Protein AF-A0A8J9X5P3-F1 (afdb_monomer)

Secondary structure (DSSP, 8-state):
--S-HHHHHHHIIIIIB-TTSSBBSSTTSPB-HHHHHHHHHHHHHHTSSS-S-SSS-HHHH--PPBPT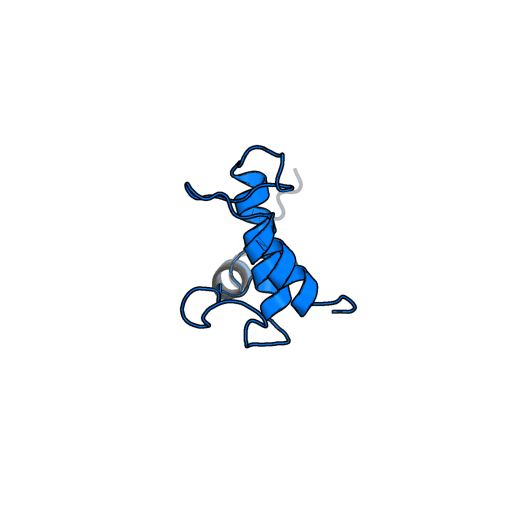TT-SBHHHHHHHHHHHHTS-------

Mean predicted aligned error: 5.64 Å

InterPro domains:
  IPR001330 Prenyltransferase alpha-alpha toroid domain [PF00432] (2-72)
  IPR008930 Terpenoid cyclases/protein prenyltransferase alpha-alpha toroid [SSF48239] (2-87)
  IPR045089 Prenyltransferase subunit beta [PTHR11774] (2-85)

Sequence (94 aa):
LLFDQGMLQRYVLLCAQNVTGGLRDKPSARRDFYHSCYNISGLSVAQQVDSLPDFGHPSESVVHETHPVYNLRTERVRKMLTHWQTQPIILDLS

Solvent-accessible surface area (backbone atoms only — not comparable to full-atom values): 5728 Å² total; per-residue (Å²): 125,102,66,68,34,58,62,51,41,44,43,43,70,70,38,18,53,41,100,88,60,60,17,19,83,39,76,89,48,71,64,44,71,66,37,30,50,52,47,52,51,50,42,16,59,38,36,68,83,47,82,60,64,84,61,70,57,64,93,77,64,68,63,75,56,48,28,92,87,77,74,40,45,45,71,57,52,52,53,50,51,62,59,54,70,75,48,83,86,80,79,82,86,123

Radius of gyration: 16.86 Å; Cα contacts (8 Å, |Δi|>4): 96; chains: 1; bounding box: 46×34×44 Å

pLDDT: mean 89.67, std 10.88, range [54.62, 98.62]

Structure (mmCIF, N/CA/C/O backbone):
data_AF-A0A8J9X5P3-F1
#
_entry.id   AF-A0A8J9X5P3-F1
#
loop_
_atom_site.group_PDB
_atom_site.id
_atom_site.type_symbol
_atom_site.label_atom_id
_atom_site.label_alt_id
_atom_site.label_comp_id
_atom_site.label_asym_id
_atom_site.label_entity_id
_atom_site.label_seq_id
_atom_site.pdbx_PDB_ins_code
_atom_site.Cartn_x
_atom_site.Cartn_y
_atom_site.Cartn_z
_atom_site.occupancy
_atom_site.B_iso_or_equiv
_atom_site.auth_seq_id
_atom_site.auth_comp_id
_atom_site.auth_asym_id
_atom_site.auth_atom_id
_atom_site.pdbx_PDB_model_num
ATOM 1 N N . LEU A 1 1 ? -8.328 -13.847 1.484 1.00 61.09 1 LEU A N 1
ATOM 2 C CA . LEU A 1 1 ? -9.094 -13.265 0.353 1.00 61.09 1 LEU A CA 1
ATOM 3 C C . LEU A 1 1 ? -9.046 -14.242 -0.819 1.00 61.09 1 LEU A C 1
ATOM 5 O O . LEU A 1 1 ? -8.057 -14.949 -0.935 1.00 61.09 1 LEU A O 1
ATOM 9 N N . LEU A 1 2 ? -10.091 -14.324 -1.648 1.00 83.81 2 LEU A N 1
ATOM 10 C CA . LEU A 1 2 ? -10.144 -15.223 -2.816 1.00 83.81 2 LEU A CA 1
ATOM 11 C C . LEU A 1 2 ? -9.473 -14.578 -4.051 1.00 83.81 2 LEU A C 1
ATOM 13 O O . LEU A 1 2 ? -10.123 -14.365 -5.068 1.00 83.81 2 LEU A O 1
ATOM 17 N N . PHE A 1 3 ? -8.192 -14.211 -3.956 1.00 90.81 3 PHE A N 1
ATOM 18 C CA . PHE A 1 3 ? -7.381 -13.767 -5.100 1.00 90.81 3 PHE A CA 1
ATOM 19 C C . PHE A 1 3 ? -5.914 -14.175 -4.918 1.00 90.81 3 PHE A C 1
ATOM 21 O O . PHE A 1 3 ? -5.497 -14.513 -3.810 1.00 90.81 3 PHE A O 1
ATOM 28 N N . ASP A 1 4 ? -5.136 -14.131 -6.002 1.00 91.81 4 ASP A N 1
ATOM 29 C CA . ASP A 1 4 ? -3.702 -14.433 -5.980 1.00 91.81 4 ASP A CA 1
ATOM 30 C C . ASP A 1 4 ? -2.900 -13.243 -5.428 1.00 91.81 4 ASP A C 1
ATOM 32 O O . ASP A 1 4 ? -2.695 -12.224 -6.097 1.00 91.81 4 ASP A O 1
ATOM 36 N N . GLN A 1 5 ? -2.488 -13.364 -4.169 1.00 91.50 5 GLN A N 1
ATOM 37 C CA . GLN A 1 5 ? -1.776 -12.315 -3.447 1.00 91.50 5 GLN A CA 1
ATOM 38 C C . GLN A 1 5 ? -0.375 -12.080 -4.011 1.00 91.50 5 GLN A C 1
ATOM 40 O O . GLN A 1 5 ? -0.012 -10.929 -4.252 1.00 91.50 5 GLN A O 1
ATOM 45 N N . GLY A 1 6 ? 0.379 -13.148 -4.289 1.00 91.06 6 GLY A N 1
ATOM 46 C CA . GLY A 1 6 ? 1.737 -13.056 -4.830 1.00 91.06 6 GLY A CA 1
ATOM 47 C C . GLY A 1 6 ? 1.771 -12.332 -6.175 1.00 91.06 6 GLY A C 1
ATOM 48 O O . GLY A 1 6 ? 2.581 -11.424 -6.382 1.00 91.06 6 GLY A O 1
ATOM 49 N N . MET A 1 7 ? 0.825 -12.635 -7.070 1.00 93.00 7 MET A N 1
ATOM 50 C CA . MET A 1 7 ? 0.736 -11.956 -8.368 1.00 93.00 7 MET A CA 1
ATOM 51 C C . MET A 1 7 ? 0.366 -10.479 -8.249 1.00 93.00 7 MET A C 1
ATOM 53 O O . MET A 1 7 ? 0.920 -9.660 -8.986 1.00 93.00 7 MET A O 1
ATOM 57 N N . LEU A 1 8 ? -0.514 -10.109 -7.313 1.00 94.12 8 LEU A N 1
ATOM 58 C CA . LEU A 1 8 ? -0.830 -8.699 -7.076 1.00 94.12 8 LEU A CA 1
ATOM 59 C C . LEU A 1 8 ? 0.391 -7.937 -6.544 1.00 94.12 8 LEU A C 1
ATOM 61 O O . LEU A 1 8 ? 0.707 -6.862 -7.057 1.00 94.12 8 LEU A O 1
ATOM 65 N N . GLN A 1 9 ? 1.118 -8.507 -5.576 1.00 94.19 9 GLN A N 1
ATOM 66 C CA . GLN A 1 9 ? 2.353 -7.903 -5.067 1.00 94.19 9 GLN A CA 1
ATOM 67 C C . GLN A 1 9 ? 3.378 -7.707 -6.195 1.00 94.19 9 GLN A C 1
ATOM 69 O O . GLN A 1 9 ? 3.918 -6.610 -6.361 1.00 94.19 9 GLN A O 1
ATOM 74 N N . ARG A 1 10 ? 3.590 -8.732 -7.033 1.00 93.38 10 ARG A N 1
ATOM 75 C CA . ARG A 1 10 ? 4.490 -8.661 -8.195 1.00 93.38 10 ARG A CA 1
ATOM 76 C C . ARG A 1 10 ? 4.072 -7.581 -9.186 1.00 93.38 10 ARG A C 1
ATOM 78 O O . ARG A 1 10 ? 4.927 -6.818 -9.623 1.00 93.38 10 ARG A O 1
ATOM 85 N N . TYR A 1 11 ? 2.785 -7.473 -9.519 1.00 96.06 11 TYR A N 1
ATOM 86 C CA . TYR A 1 11 ? 2.302 -6.432 -10.430 1.00 96.06 11 TYR A CA 1
ATOM 87 C C . TYR A 1 11 ? 2.604 -5.029 -9.895 1.00 96.06 11 TYR A C 1
ATOM 89 O O . TYR A 1 11 ? 3.153 -4.191 -10.616 1.00 96.06 11 TYR A O 1
ATOM 97 N N . VAL A 1 12 ? 2.296 -4.781 -8.619 1.00 95.69 12 VAL A N 1
ATOM 98 C CA . VAL A 1 12 ? 2.542 -3.475 -7.999 1.00 95.69 12 VAL A CA 1
ATOM 99 C C . VAL A 1 12 ? 4.037 -3.145 -8.009 1.00 95.69 12 VAL A C 1
ATOM 101 O O . VAL A 1 12 ? 4.421 -2.060 -8.449 1.00 95.69 12 VAL A O 1
ATOM 104 N N . LEU A 1 13 ? 4.890 -4.087 -7.595 1.00 93.56 13 LEU A N 1
ATOM 105 C CA . LEU A 1 13 ? 6.333 -3.866 -7.471 1.00 93.56 13 LEU A CA 1
ATOM 106 C C . LEU A 1 13 ? 7.062 -3.798 -8.825 1.00 93.56 13 LEU A C 1
ATOM 108 O O . LEU A 1 13 ? 8.034 -3.054 -8.942 1.00 93.56 13 LEU A O 1
ATOM 112 N N . LEU A 1 14 ? 6.612 -4.515 -9.857 1.00 93.88 14 LEU A N 1
ATOM 113 C CA . LEU A 1 14 ? 7.297 -4.567 -11.159 1.00 93.88 14 LEU A CA 1
ATOM 114 C C . LEU A 1 14 ? 6.714 -3.610 -12.201 1.00 93.88 14 LEU A C 1
ATOM 116 O O . LEU A 1 14 ? 7.452 -3.036 -13.001 1.00 93.88 14 LEU A O 1
ATOM 120 N N . CYS A 1 15 ? 5.392 -3.446 -12.234 1.00 96.75 15 CYS A N 1
ATOM 121 C CA . CYS A 1 15 ? 4.705 -2.764 -13.334 1.00 96.75 15 CYS A CA 1
ATOM 122 C C . CYS A 1 15 ? 4.205 -1.370 -12.940 1.00 96.75 15 CYS A C 1
ATOM 124 O O . CYS A 1 15 ? 4.300 -0.423 -13.736 1.00 96.75 15 CYS A O 1
ATOM 126 N N . ALA A 1 16 ? 3.690 -1.235 -11.716 1.00 97.81 16 ALA A N 1
ATOM 127 C CA . ALA A 1 16 ? 3.058 -0.005 -11.251 1.00 97.81 16 ALA A CA 1
ATOM 128 C C . ALA A 1 16 ? 4.054 1.040 -10.731 1.00 97.81 16 ALA A C 1
ATOM 130 O O . ALA A 1 16 ? 3.703 2.213 -10.669 1.00 97.81 16 ALA A O 1
ATOM 131 N N . GLN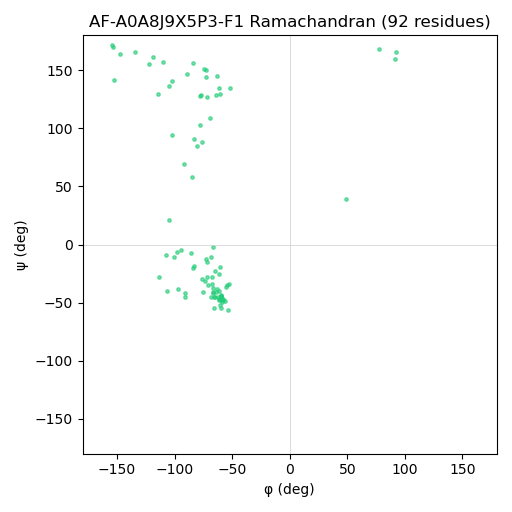 A 1 17 ? 5.295 0.678 -10.393 1.00 96.25 17 GLN A N 1
ATOM 132 C CA . GLN A 1 17 ? 6.298 1.653 -9.953 1.00 96.25 17 GLN A CA 1
ATOM 133 C C . GLN A 1 17 ? 6.820 2.518 -11.110 1.00 96.25 17 GLN A C 1
ATOM 135 O O . GLN A 1 17 ? 7.007 2.059 -12.242 1.00 96.25 17 GLN A O 1
ATOM 140 N N . ASN A 1 18 ? 7.087 3.792 -10.818 1.00 97.00 18 ASN A N 1
ATOM 141 C CA . ASN A 1 18 ? 7.832 4.684 -11.696 1.00 97.00 18 ASN A CA 1
ATOM 142 C C . ASN A 1 18 ? 9.256 4.890 -11.157 1.00 97.00 18 ASN A C 1
ATOM 144 O O . ASN A 1 18 ? 9.444 5.153 -9.974 1.00 97.00 18 ASN A O 1
ATOM 148 N N . VAL A 1 19 ? 10.255 4.845 -12.042 1.00 93.19 19 VAL A N 1
ATOM 149 C CA . VAL A 1 19 ? 11.686 4.955 -11.684 1.00 93.19 19 VAL A CA 1
ATOM 150 C C . VAL A 1 19 ? 12.068 6.274 -11.004 1.00 93.19 19 VAL A C 1
ATOM 152 O O . VAL A 1 19 ? 13.096 6.349 -10.346 1.00 93.19 19 VAL A O 1
ATOM 155 N N . THR A 1 20 ? 11.244 7.316 -11.142 1.00 95.12 20 THR A N 1
ATOM 156 C CA . THR A 1 20 ? 11.438 8.616 -10.471 1.00 95.12 20 THR A CA 1
ATOM 157 C C . THR A 1 20 ? 10.482 8.824 -9.288 1.00 95.12 20 THR A C 1
ATOM 159 O O . THR A 1 20 ? 10.235 9.957 -8.880 1.00 95.12 20 THR A O 1
ATOM 162 N N . GLY A 1 21 ? 9.934 7.734 -8.742 1.00 95.25 21 GLY A N 1
ATOM 163 C CA . GLY A 1 21 ? 9.019 7.726 -7.602 1.00 95.25 21 GLY A CA 1
ATOM 164 C C . GLY A 1 21 ? 7.541 7.797 -7.993 1.00 95.25 21 GLY A C 1
ATOM 165 O O . GLY A 1 21 ? 7.189 8.233 -9.089 1.00 95.25 21 GLY A O 1
ATOM 166 N N . GLY A 1 22 ? 6.669 7.379 -7.070 1.00 97.38 22 GLY A N 1
ATOM 167 C CA . GLY A 1 22 ? 5.221 7.265 -7.279 1.00 97.38 22 GLY A CA 1
ATOM 168 C C . GLY A 1 22 ? 4.811 6.029 -8.088 1.00 97.38 22 GLY A C 1
ATOM 169 O O . GLY A 1 22 ? 5.647 5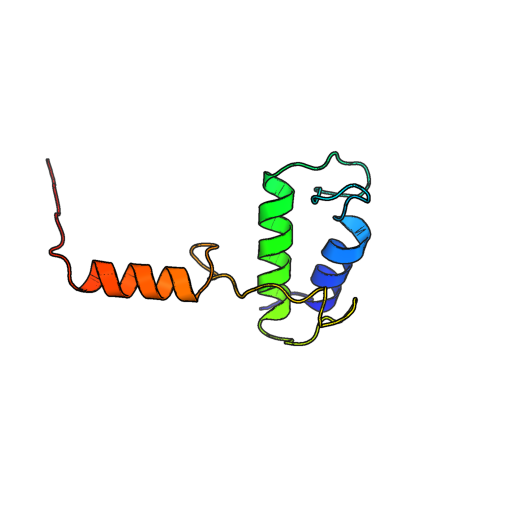.354 -8.693 1.00 97.38 22 GLY A O 1
ATOM 170 N N . LEU A 1 23 ? 3.507 5.740 -8.094 1.00 98.50 23 LEU A N 1
ATOM 171 C CA . LEU A 1 23 ? 2.926 4.620 -8.830 1.00 98.50 23 LEU A CA 1
ATOM 172 C C . LEU A 1 23 ? 1.913 5.094 -9.882 1.00 98.50 23 LEU A C 1
ATOM 174 O O . LEU A 1 23 ? 1.437 6.233 -9.871 1.00 98.50 23 LEU A O 1
ATOM 178 N N . ARG A 1 24 ? 1.638 4.210 -10.836 1.00 98.44 24 ARG A N 1
ATOM 179 C CA . ARG A 1 24 ? 0.795 4.415 -12.020 1.00 98.44 24 ARG A CA 1
ATOM 180 C C . ARG A 1 24 ? -0.149 3.229 -12.204 1.00 98.44 24 ARG A C 1
ATOM 182 O O . ARG A 1 24 ? 0.074 2.169 -11.63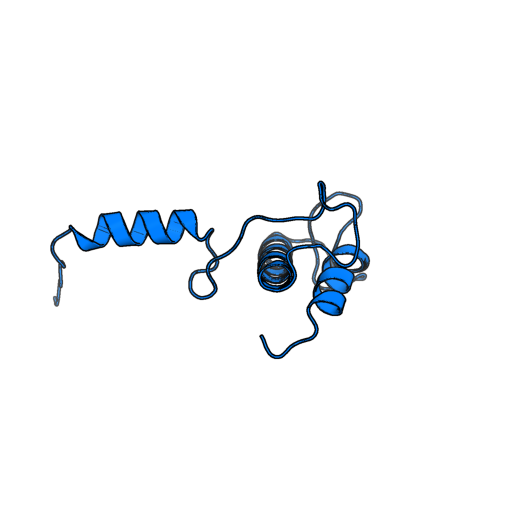3 1.00 98.44 24 ARG A O 1
ATOM 189 N N . ASP A 1 25 ? -1.161 3.414 -13.041 1.00 98.31 25 ASP A N 1
ATOM 190 C CA . ASP A 1 25 ? -2.085 2.358 -13.478 1.00 98.31 25 ASP A CA 1
ATOM 191 C C . ASP A 1 25 ? -1.343 1.139 -14.067 1.00 98.31 25 ASP A C 1
ATOM 193 O O . ASP A 1 25 ? -1.436 0.016 -13.575 1.00 98.31 25 ASP A O 1
ATOM 197 N N . LYS A 1 26 ? -0.525 1.386 -15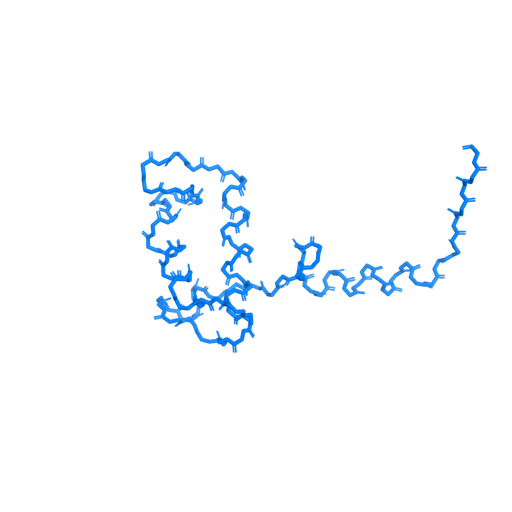.097 1.00 97.62 26 LYS A N 1
ATOM 198 C CA . LYS A 1 26 ? 0.206 0.373 -15.878 1.00 97.62 26 LYS A CA 1
ATOM 199 C C . LYS A 1 26 ? 1.477 0.962 -16.502 1.00 97.62 26 LYS A C 1
ATOM 201 O O . LYS A 1 26 ? 1.597 2.189 -16.541 1.00 97.62 26 LYS A O 1
ATOM 206 N N . PRO A 1 27 ? 2.397 0.163 -17.083 1.00 96.38 27 PRO A N 1
ATOM 207 C CA . PRO A 1 27 ? 3.706 0.645 -17.540 1.00 96.38 27 PRO A CA 1
ATOM 208 C C . PRO A 1 27 ? 3.701 1.857 -18.487 1.00 96.38 27 PRO A C 1
ATOM 210 O O . PRO A 1 27 ? 4.588 2.701 -18.407 1.00 96.38 27 PRO A O 1
ATOM 213 N N . SER A 1 28 ? 2.703 1.990 -19.363 1.00 95.69 28 SER A N 1
ATOM 214 C CA . SER A 1 28 ? 2.598 3.127 -20.292 1.00 95.69 28 SER A CA 1
ATOM 215 C C . SER A 1 28 ? 1.894 4.363 -19.716 1.00 95.69 28 SER A C 1
ATOM 217 O O . SER A 1 28 ? 1.857 5.402 -20.372 1.00 95.69 28 SER A O 1
ATOM 219 N N . ALA A 1 29 ? 1.313 4.274 -18.517 1.00 97.31 29 ALA A N 1
ATOM 220 C CA . ALA A 1 29 ? 0.586 5.374 -17.891 1.00 97.31 29 ALA A CA 1
ATOM 221 C C . ALA A 1 29 ? 1.521 6.341 -17.143 1.00 97.31 29 ALA A C 1
ATOM 223 O O . ALA A 1 29 ? 2.622 5.984 -16.709 1.00 97.31 29 ALA A O 1
ATOM 224 N N . ARG A 1 30 ? 1.059 7.584 -16.970 1.00 97.81 30 ARG A N 1
ATOM 225 C CA . ARG A 1 30 ? 1.721 8.562 -16.096 1.00 97.81 30 ARG A CA 1
ATOM 226 C C . ARG A 1 30 ? 1.457 8.205 -14.633 1.00 97.81 30 ARG A C 1
ATOM 228 O O . ARG A 1 30 ? 0.432 7.612 -14.318 1.00 97.81 30 ARG A O 1
ATOM 235 N N . ARG A 1 31 ? 2.393 8.565 -13.751 1.00 98.19 31 ARG A N 1
ATOM 236 C CA . ARG A 1 31 ? 2.182 8.460 -12.302 1.00 98.19 31 ARG A CA 1
ATOM 237 C C . ARG A 1 31 ? 1.220 9.539 -11.823 1.00 98.19 31 ARG A C 1
ATOM 239 O O . ARG A 1 31 ? 1.243 10.653 -12.349 1.00 98.19 31 ARG A O 1
ATOM 246 N N . ASP A 1 32 ? 0.477 9.236 -10.771 1.00 98.50 32 ASP A N 1
ATOM 247 C CA . ASP A 1 32 ? -0.336 10.209 -10.047 1.00 98.50 32 ASP A CA 1
ATOM 248 C C . ASP A 1 32 ? -0.554 9.768 -8.588 1.00 98.50 32 ASP A C 1
ATOM 250 O O . ASP A 1 32 ? -0.174 8.665 -8.178 1.00 98.50 32 ASP A O 1
ATOM 254 N N . PHE A 1 33 ? -1.128 10.657 -7.775 1.00 98.56 33 PHE A N 1
ATOM 255 C CA . PHE A 1 33 ? -1.371 10.386 -6.356 1.00 98.56 33 PHE A CA 1
ATOM 256 C C . PHE A 1 33 ? -2.492 9.375 -6.118 1.00 98.56 33 PHE A C 1
ATOM 258 O O . PHE A 1 33 ? -2.451 8.660 -5.119 1.00 98.56 33 PHE A O 1
ATOM 265 N N . TYR A 1 34 ? -3.461 9.289 -7.031 1.00 98.50 34 TYR A N 1
ATOM 266 C CA . TYR A 1 34 ? -4.570 8.350 -6.921 1.00 98.50 34 TYR A CA 1
ATOM 267 C C . TYR A 1 34 ? -4.054 6.909 -7.030 1.00 98.50 34 TYR A C 1
ATOM 269 O O . TYR A 1 34 ? -4.212 6.120 -6.100 1.00 98.50 34 TYR A O 1
ATOM 277 N N . HIS A 1 35 ? -3.326 6.589 -8.097 1.00 98.62 35 HIS A N 1
ATOM 278 C CA . HIS A 1 35 ? -2.730 5.274 -8.302 1.00 98.62 35 HIS A CA 1
ATOM 279 C C . HIS A 1 35 ? -1.631 4.985 -7.288 1.00 98.62 35 HIS A C 1
ATOM 281 O O . HIS A 1 35 ? -1.492 3.840 -6.873 1.00 98.62 35 HIS A O 1
ATOM 287 N N . SER A 1 36 ? -0.875 5.995 -6.849 1.00 98.38 36 SER A N 1
ATOM 288 C CA . SER A 1 36 ? 0.070 5.817 -5.739 1.00 98.38 36 SER A CA 1
ATOM 289 C C . SER A 1 36 ? -0.638 5.348 -4.472 1.00 98.38 36 SER A C 1
ATOM 291 O O . SER A 1 36 ? -0.233 4.348 -3.887 1.00 98.38 36 SER A O 1
ATOM 293 N N . CYS A 1 37 ? -1.727 6.016 -4.085 1.00 98.44 37 CYS A N 1
ATOM 294 C CA . CYS A 1 37 ? -2.515 5.639 -2.918 1.00 98.44 37 CYS A CA 1
ATOM 295 C C . CYS A 1 37 ? -3.075 4.217 -3.055 1.00 98.44 37 CYS A C 1
ATOM 297 O O . CYS A 1 37 ? -2.794 3.368 -2.214 1.00 98.44 37 CYS A O 1
ATOM 299 N N . TYR A 1 38 ? -3.800 3.927 -4.136 1.00 98.44 38 TYR A N 1
ATOM 300 C CA . TYR A 1 38 ? -4.520 2.659 -4.254 1.00 98.44 38 TYR A CA 1
ATOM 301 C C . TYR A 1 38 ? -3.634 1.453 -4.576 1.00 98.44 38 TYR A C 1
ATOM 303 O O . TYR A 1 38 ? -3.943 0.358 -4.110 1.00 98.44 38 TYR A O 1
ATOM 311 N N . ASN A 1 39 ? -2.508 1.620 -5.279 1.00 98.19 39 ASN A N 1
ATOM 312 C CA . ASN A 1 39 ? -1.547 0.522 -5.425 1.00 98.19 39 ASN A CA 1
ATOM 313 C C . ASN A 1 39 ? -0.902 0.162 -4.079 1.00 98.19 39 ASN A C 1
ATOM 315 O O . ASN A 1 39 ? -0.773 -1.018 -3.771 1.00 98.19 39 ASN A O 1
ATOM 319 N N . ILE A 1 40 ? -0.531 1.153 -3.256 1.00 97.06 40 ILE A N 1
ATOM 320 C CA . ILE A 1 40 ? 0.045 0.900 -1.923 1.00 97.06 40 ILE A CA 1
ATOM 321 C C . ILE A 1 40 ? -1.001 0.273 -0.991 1.00 97.06 40 ILE A C 1
ATOM 323 O O . ILE A 1 40 ? -0.693 -0.670 -0.264 1.00 97.06 40 ILE A O 1
ATOM 327 N N . SER A 1 41 ? -2.251 0.740 -1.040 1.00 97.50 41 SER A N 1
ATOM 328 C CA . SER A 1 41 ? -3.363 0.121 -0.313 1.00 97.50 41 SER A CA 1
ATOM 329 C C . SER A 1 41 ? -3.593 -1.331 -0.735 1.00 97.50 41 SER A C 1
ATOM 331 O O . SER A 1 41 ? -3.731 -2.200 0.121 1.00 97.50 41 SER A O 1
ATOM 333 N N . GLY A 1 42 ? -3.596 -1.616 -2.040 1.00 95.75 42 GLY A N 1
ATOM 334 C CA . GLY A 1 42 ? -3.727 -2.977 -2.564 1.00 95.75 42 GLY A CA 1
ATOM 335 C C . GLY A 1 42 ? -2.553 -3.875 -2.169 1.00 95.75 42 GLY A C 1
ATOM 336 O O . GLY A 1 42 ? -2.769 -5.016 -1.768 1.00 95.75 42 GLY A O 1
ATOM 337 N N . LEU A 1 43 ? -1.327 -3.341 -2.200 1.00 94.88 43 LEU A N 1
ATOM 338 C CA . LEU A 1 43 ? -0.125 -4.032 -1.732 1.00 94.88 43 LEU A CA 1
ATOM 339 C C . LEU A 1 43 ? -0.234 -4.401 -0.248 1.00 94.88 43 LEU A C 1
ATOM 341 O O . LEU A 1 43 ? 0.048 -5.537 0.114 1.00 94.88 43 LEU A O 1
ATOM 345 N N . SER A 1 44 ? -0.712 -3.474 0.588 1.00 94.88 44 SER A N 1
ATOM 346 C CA . SER A 1 44 ? -0.962 -3.713 2.015 1.00 94.88 44 SER A CA 1
ATOM 347 C C . SER A 1 44 ? -1.943 -4.863 2.241 1.00 94.88 44 SER A C 1
ATOM 349 O O . SER A 1 44 ? -1.655 -5.784 3.003 1.00 94.88 44 SER A O 1
ATOM 351 N N . VAL A 1 45 ? -3.067 -4.871 1.519 1.00 93.88 45 VAL A N 1
ATOM 352 C CA . VAL A 1 45 ? -4.063 -5.953 1.598 1.00 93.88 45 VAL A CA 1
ATOM 353 C C . VAL A 1 45 ? -3.483 -7.294 1.132 1.00 93.88 45 VAL A C 1
ATOM 355 O O . VAL A 1 45 ? -3.765 -8.331 1.730 1.00 93.88 45 VAL A O 1
ATOM 358 N N . ALA A 1 46 ? -2.646 -7.293 0.092 1.00 92.56 46 ALA A N 1
ATOM 359 C CA . ALA A 1 46 ? -2.004 -8.502 -0.428 1.00 92.56 46 ALA A CA 1
ATOM 360 C C . ALA A 1 46 ? -0.904 -9.074 0.488 1.00 92.56 46 ALA A C 1
ATOM 362 O O . ALA A 1 46 ? -0.488 -10.207 0.277 1.00 92.56 46 ALA A O 1
ATOM 363 N N . GLN A 1 47 ? -0.425 -8.307 1.474 1.00 91.81 47 GLN A N 1
ATOM 364 C CA . GLN A 1 47 ? 0.588 -8.721 2.458 1.00 91.81 47 GLN A CA 1
ATOM 365 C C . GLN A 1 47 ? -0.019 -9.168 3.802 1.00 91.81 47 GLN A C 1
ATOM 367 O O . GLN A 1 47 ? 0.699 -9.636 4.682 1.00 91.81 47 GLN A O 1
ATOM 372 N N . GLN A 1 48 ? -1.334 -9.013 4.001 1.00 86.06 48 GLN A N 1
ATOM 373 C CA . GLN A 1 48 ? -1.989 -9.311 5.283 1.00 86.06 48 GLN A CA 1
ATOM 374 C C . GLN A 1 48 ? -2.067 -10.806 5.612 1.00 86.06 48 GLN A C 1
ATOM 376 O O . GLN A 1 48 ? -2.011 -11.163 6.787 1.00 86.06 48 GLN A O 1
ATOM 381 N N . VAL A 1 49 ? -2.252 -11.675 4.612 1.00 74.19 49 VAL A N 1
ATOM 382 C CA . VAL A 1 49 ? -2.352 -13.129 4.845 1.00 74.19 49 VAL A CA 1
ATOM 383 C C . VAL A 1 49 ? -0.973 -13.769 4.749 1.00 74.19 49 VAL A C 1
ATOM 385 O O . VAL A 1 49 ? -0.596 -14.537 5.631 1.00 74.19 49 VAL A O 1
ATOM 388 N N . ASP A 1 50 ? -0.211 -13.390 3.724 1.00 68.06 50 ASP A N 1
ATOM 389 C CA . ASP A 1 50 ? 1.165 -13.825 3.522 1.00 68.06 50 ASP A CA 1
ATOM 390 C C . ASP A 1 50 ? 2.104 -12.695 3.959 1.00 68.06 50 ASP A C 1
ATOM 392 O O . ASP A 1 50 ? 2.396 -11.762 3.212 1.00 68.06 50 ASP A O 1
ATOM 396 N N . SER A 1 51 ? 2.556 -12.767 5.214 1.00 63.03 51 SER A N 1
ATOM 397 C CA . SER A 1 51 ? 3.352 -11.725 5.882 1.00 63.03 51 SER A CA 1
ATOM 398 C C . SER A 1 51 ? 4.755 -11.517 5.302 1.00 63.03 51 SER A C 1
ATOM 400 O O . SER A 1 51 ? 5.485 -10.631 5.753 1.00 63.03 51 SER A O 1
ATOM 402 N N . LEU A 1 52 ? 5.140 -12.307 4.299 1.00 67.19 52 LEU A N 1
ATOM 403 C CA . LEU A 1 52 ? 6.382 -12.140 3.565 1.00 67.19 52 LEU A CA 1
ATOM 404 C C . LEU A 1 52 ? 6.078 -11.767 2.115 1.00 67.19 52 LEU A C 1
ATOM 406 O O . LEU A 1 52 ? 5.295 -12.458 1.460 1.00 67.19 52 LEU A O 1
ATOM 410 N N . PRO A 1 53 ? 6.710 -10.704 1.591 1.00 67.31 53 PRO A N 1
ATOM 411 C CA . PRO A 1 53 ? 6.575 -10.390 0.190 1.00 67.31 53 PRO A CA 1
ATOM 412 C C . PRO A 1 53 ? 7.178 -11.513 -0.654 1.00 67.31 53 PRO A C 1
ATOM 414 O O . PRO A 1 53 ? 8.326 -11.910 -0.472 1.00 67.31 53 PRO A O 1
ATOM 417 N N . ASP A 1 54 ? 6.389 -11.997 -1.607 1.00 70.62 54 ASP A N 1
ATOM 418 C CA . ASP A 1 54 ? 6.792 -12.991 -2.611 1.00 70.62 54 ASP A CA 1
ATOM 419 C C . ASP A 1 54 ? 7.824 -12.415 -3.610 1.00 70.62 54 ASP A C 1
ATOM 421 O O . ASP A 1 54 ? 8.445 -13.124 -4.399 1.00 70.62 54 ASP A O 1
ATOM 425 N N . PHE A 1 55 ? 8.035 -11.097 -3.587 1.00 77.44 55 PHE A N 1
ATOM 426 C CA . PHE A 1 55 ? 9.019 -10.409 -4.409 1.00 77.44 55 PHE A CA 1
ATOM 427 C C . PHE A 1 55 ? 9.498 -9.117 -3.734 1.00 77.44 55 PHE A C 1
ATOM 429 O O . PHE A 1 55 ? 8.696 -8.389 -3.156 1.00 77.44 55 PHE A O 1
ATOM 436 N N . GLY A 1 56 ? 10.789 -8.801 -3.858 1.00 74.81 56 GLY A N 1
ATOM 437 C CA . GLY A 1 56 ? 11.414 -7.643 -3.207 1.00 74.81 56 GLY A CA 1
ATOM 438 C C . GLY A 1 56 ? 12.020 -7.971 -1.839 1.00 74.81 56 GLY A C 1
ATOM 439 O O . GLY A 1 56 ? 11.787 -9.036 -1.271 1.00 74.81 56 GLY A O 1
ATOM 440 N N . HIS A 1 57 ? 12.851 -7.066 -1.315 1.00 76.94 57 HIS A N 1
ATOM 441 C CA . HIS A 1 57 ? 13.465 -7.266 -0.005 1.00 76.94 57 HIS A CA 1
ATOM 442 C C . HIS A 1 57 ? 12.430 -6.980 1.102 1.00 76.94 57 HIS A C 1
ATOM 444 O O . HIS A 1 57 ? 11.830 -5.898 1.091 1.00 76.94 57 HIS A O 1
ATOM 450 N N . PRO A 1 58 ? 12.217 -7.883 2.083 1.00 74.12 58 PRO A N 1
ATOM 451 C CA . PRO A 1 58 ? 11.202 -7.698 3.124 1.00 74.12 58 PRO A CA 1
ATOM 452 C C . PRO A 1 58 ? 11.321 -6.379 3.893 1.00 74.12 58 PRO A C 1
ATOM 454 O O . PRO A 1 58 ? 10.313 -5.765 4.223 1.00 74.12 58 PRO A O 1
ATOM 457 N N . SER A 1 59 ? 12.541 -5.888 4.129 1.00 77.12 59 SER A N 1
ATOM 458 C CA . SER A 1 59 ? 12.746 -4.607 4.821 1.00 77.12 59 SER A CA 1
ATOM 459 C C . SER A 1 59 ? 12.394 -3.368 3.989 1.00 77.12 59 SER A C 1
ATOM 461 O O . SER A 1 59 ? 12.349 -2.275 4.540 1.00 77.12 59 SER A O 1
ATOM 463 N N . GLU A 1 60 ? 12.193 -3.513 2.678 1.00 82.12 60 GLU A N 1
ATOM 464 C CA . GLU A 1 60 ? 11.969 -2.396 1.749 1.00 82.12 60 GLU A CA 1
ATOM 465 C C . GLU A 1 60 ? 10.561 -2.404 1.148 1.00 82.12 60 GLU A C 1
ATOM 467 O O . GLU A 1 60 ? 10.042 -1.356 0.778 1.00 82.12 60 GLU A O 1
ATOM 472 N N . SER A 1 61 ? 9.949 -3.586 1.030 1.00 85.06 61 SER A N 1
ATOM 473 C CA . SER A 1 61 ? 8.695 -3.779 0.288 1.00 85.06 61 SER A CA 1
ATOM 474 C C . SER A 1 61 ? 7.472 -4.014 1.181 1.00 85.06 61 SER A C 1
ATOM 476 O O . SER A 1 61 ? 6.351 -4.026 0.675 1.00 85.06 61 SER A O 1
ATOM 478 N N . VAL A 1 62 ? 7.660 -4.201 2.492 1.00 91.25 62 VAL A N 1
ATOM 479 C CA . VAL A 1 62 ? 6.553 -4.361 3.449 1.00 91.25 62 VAL A CA 1
ATOM 480 C C . VAL A 1 62 ? 5.942 -3.003 3.774 1.00 91.25 62 VAL A C 1
ATOM 482 O O . VAL A 1 62 ? 6.638 -2.071 4.181 1.00 91.25 62 VAL A O 1
ATOM 485 N N . VAL A 1 63 ? 4.622 -2.897 3.629 1.00 92.75 63 VAL A N 1
ATOM 486 C CA . VAL A 1 63 ? 3.864 -1.686 3.961 1.00 92.75 63 VAL A CA 1
ATOM 487 C C . VAL A 1 63 ? 2.992 -1.901 5.196 1.00 92.75 63 VAL A C 1
ATOM 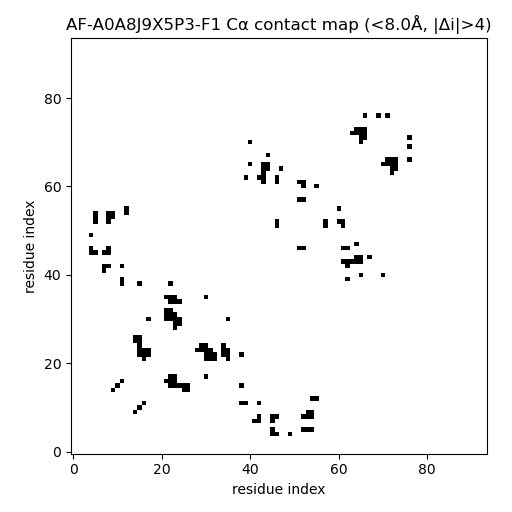489 O O . VAL A 1 63 ? 2.644 -3.020 5.562 1.00 92.75 63 VAL A O 1
ATOM 492 N N . HIS A 1 64 ? 2.629 -0.806 5.866 1.00 93.94 64 HIS A N 1
ATOM 493 C CA . HIS A 1 64 ? 1.728 -0.880 7.014 1.00 93.94 64 HIS A CA 1
ATOM 494 C C . HIS A 1 64 ? 0.349 -1.405 6.619 1.00 93.94 64 HIS A C 1
ATOM 496 O O . HIS A 1 64 ? -0.181 -1.065 5.560 1.00 93.94 64 HIS A O 1
ATOM 502 N N . GLU A 1 65 ? -0.254 -2.165 7.527 1.00 94.69 65 GLU A N 1
ATOM 503 C CA . GLU A 1 65 ? -1.591 -2.719 7.378 1.00 94.69 65 GLU A CA 1
ATOM 504 C C . GLU A 1 65 ? -2.663 -1.626 7.212 1.00 94.69 65 GLU A C 1
ATOM 506 O O . GLU A 1 65 ? -2.759 -0.698 8.026 1.00 94.69 65 GLU A O 1
ATOM 511 N N . THR A 1 66 ? -3.499 -1.759 6.181 1.00 96.19 66 THR A N 1
ATOM 512 C CA . THR A 1 66 ? -4.670 -0.911 5.947 1.00 96.19 66 THR A CA 1
ATOM 513 C C . THR A 1 66 ? -5.959 -1.620 6.358 1.00 96.19 66 THR A C 1
ATOM 515 O O . THR A 1 66 ? -6.155 -2.813 6.124 1.00 96.19 66 THR A O 1
ATOM 518 N N . HIS A 1 67 ? -6.875 -0.871 6.963 1.00 96.25 67 HIS A N 1
ATOM 519 C CA . HIS A 1 67 ? -8.184 -1.368 7.346 1.00 96.25 67 HIS A CA 1
ATOM 520 C C . HIS A 1 67 ? -9.047 -1.578 6.092 1.00 96.25 67 HIS A C 1
ATOM 522 O O . HIS A 1 67 ? -9.272 -0.611 5.355 1.00 96.25 67 HIS A O 1
ATOM 528 N N . PRO A 1 68 ? -9.632 -2.771 5.883 1.00 93.25 68 PRO A N 1
ATOM 529 C CA . PRO A 1 68 ? -10.268 -3.136 4.614 1.00 93.25 68 PRO A CA 1
ATOM 530 C C . PRO A 1 68 ? -11.500 -2.289 4.257 1.00 93.25 68 PRO A C 1
ATOM 532 O O . PRO A 1 68 ? -11.852 -2.183 3.091 1.00 93.25 68 PRO A O 1
ATOM 535 N N . VAL A 1 69 ? -12.151 -1.670 5.249 1.00 95.31 69 VAL A N 1
ATOM 536 C CA . VAL A 1 69 ? -13.334 -0.810 5.037 1.00 95.31 69 VAL A CA 1
ATOM 537 C C . VAL A 1 69 ? -12.986 0.668 4.831 1.00 95.31 69 VAL A C 1
ATOM 539 O O . VAL A 1 69 ? -13.584 1.327 3.991 1.00 95.31 69 VAL A O 1
ATOM 542 N N . TYR A 1 70 ? -12.038 1.211 5.601 1.00 97.06 70 TYR A N 1
ATOM 543 C CA . TYR A 1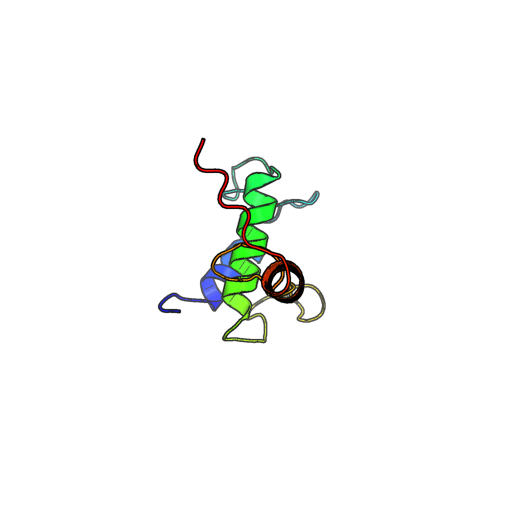 70 ? -11.777 2.658 5.633 1.00 97.06 70 TYR A CA 1
ATOM 544 C C . TYR A 1 70 ? -10.565 3.063 4.794 1.00 97.06 70 TYR A C 1
ATOM 546 O O . TYR A 1 70 ? -10.334 4.252 4.607 1.00 97.06 70 TYR A O 1
ATOM 554 N N . ASN A 1 71 ? -9.771 2.091 4.335 1.00 97.44 71 ASN A N 1
ATOM 555 C CA . ASN A 1 71 ? -8.497 2.313 3.659 1.00 97.44 71 ASN A CA 1
ATOM 556 C C . ASN A 1 71 ? -7.565 3.291 4.410 1.00 97.44 71 ASN A C 1
ATOM 558 O O . ASN A 1 71 ? -6.891 4.143 3.833 1.00 97.44 71 ASN A O 1
ATOM 562 N N . LEU A 1 72 ? -7.563 3.173 5.736 1.00 97.25 72 LEU A N 1
ATOM 563 C CA . LEU A 1 72 ? -6.679 3.881 6.652 1.00 97.25 72 LEU A CA 1
ATOM 564 C C . LEU A 1 72 ? -5.913 2.845 7.454 1.00 97.25 72 LEU A C 1
ATOM 566 O O . LEU A 1 72 ? -6.428 1.754 7.687 1.00 97.25 72 LEU A O 1
ATOM 570 N N . ARG A 1 73 ? -4.732 3.203 7.963 1.00 96.06 73 ARG A N 1
ATOM 571 C CA . ARG A 1 73 ? -3.976 2.291 8.826 1.00 96.06 73 ARG A CA 1
ATOM 572 C C . ARG A 1 73 ? -4.836 1.754 9.972 1.00 96.06 73 ARG A C 1
ATOM 574 O O . ARG A 1 73 ? -5.539 2.530 10.632 1.00 96.06 73 ARG A O 1
ATOM 581 N N . THR A 1 74 ? -4.770 0.449 10.221 1.00 95.81 74 THR A N 1
ATOM 582 C CA . THR A 1 74 ? -5.642 -0.232 11.191 1.00 95.81 74 THR A CA 1
ATOM 583 C C . THR A 1 74 ? -5.558 0.400 12.586 1.00 95.81 74 THR A C 1
ATOM 585 O O . THR A 1 74 ? -6.579 0.565 13.259 1.00 95.81 74 THR A O 1
ATOM 588 N N . GLU A 1 75 ? -4.379 0.861 13.023 1.00 96.56 75 GLU A N 1
ATOM 589 C CA . GLU A 1 75 ? -4.240 1.554 14.308 1.00 96.56 75 GLU A CA 1
ATOM 590 C C . GLU A 1 75 ? -4.932 2.918 14.365 1.00 96.56 75 GLU A C 1
ATOM 592 O O . GLU A 1 75 ? -5.380 3.341 15.434 1.00 96.56 75 GLU A O 1
ATOM 597 N N . ARG A 1 76 ? -5.071 3.597 13.224 1.00 96.75 76 ARG A N 1
ATOM 598 C CA . ARG A 1 76 ? -5.768 4.885 13.130 1.00 96.75 76 ARG A CA 1
ATOM 599 C C . ARG A 1 76 ? -7.272 4.699 13.197 1.00 96.75 76 ARG A C 1
ATOM 601 O O . ARG A 1 76 ? -7.922 5.445 13.924 1.00 96.75 76 ARG A O 1
ATOM 608 N N . VAL A 1 77 ? -7.799 3.673 12.529 1.00 96.62 77 VAL A N 1
ATOM 609 C CA . VAL A 1 77 ? -9.217 3.306 12.637 1.00 96.62 77 VAL A CA 1
ATOM 610 C C . VAL A 1 77 ? -9.561 2.929 14.073 1.00 96.62 77 VAL A C 1
ATOM 612 O O . VAL A 1 77 ? -10.518 3.464 14.623 1.00 96.62 77 VAL A O 1
ATOM 615 N N . ARG A 1 78 ? -8.743 2.092 14.724 1.00 95.69 78 ARG A N 1
ATOM 616 C CA . ARG A 1 78 ? -8.948 1.734 16.136 1.00 95.69 78 ARG A CA 1
ATOM 617 C C . ARG A 1 78 ? -8.997 2.974 17.026 1.00 95.69 78 ARG A C 1
ATOM 619 O O . ARG A 1 78 ? -9.934 3.128 17.798 1.00 95.69 78 ARG A O 1
ATOM 626 N N . LYS A 1 79 ? -8.033 3.889 16.873 1.00 96.06 79 LYS A N 1
ATOM 627 C CA . LYS A 1 79 ? -7.999 5.146 17.635 1.00 96.06 79 LYS A CA 1
ATOM 628 C C . LYS A 1 79 ? -9.251 5.998 17.403 1.00 96.06 79 LYS A C 1
ATOM 630 O O . LYS A 1 79 ? -9.800 6.530 18.362 1.00 96.06 79 LYS A O 1
ATOM 635 N N . MET A 1 80 ? -9.686 6.127 16.149 1.00 94.81 80 MET A N 1
ATOM 636 C CA . MET A 1 80 ? -10.896 6.865 15.782 1.00 94.81 80 MET A CA 1
ATOM 637 C C . MET A 1 80 ? -12.135 6.251 16.442 1.00 94.81 80 MET A C 1
ATOM 639 O O . MET A 1 80 ? -12.869 6.961 17.120 1.00 94.81 80 MET A O 1
ATOM 643 N N . LEU A 1 81 ? -12.343 4.940 16.294 1.00 93.56 81 LEU A N 1
ATOM 644 C CA . LEU A 1 81 ? -13.506 4.251 16.855 1.00 93.56 81 LEU A CA 1
ATOM 645 C C . LEU A 1 81 ? -13.530 4.340 18.383 1.00 93.56 81 LEU A C 1
ATOM 647 O O . LEU A 1 81 ? -14.559 4.693 18.943 1.00 93.56 81 LEU A O 1
ATOM 651 N N . THR A 1 82 ? -12.400 4.110 19.057 1.00 93.56 82 THR A N 1
ATOM 652 C CA . THR A 1 82 ? -12.317 4.247 20.519 1.00 93.56 82 THR A CA 1
ATOM 653 C C . THR A 1 82 ? -12.622 5.671 20.984 1.00 93.56 82 THR A C 1
ATOM 655 O O . THR A 1 82 ? -13.292 5.847 21.996 1.00 93.56 82 THR A O 1
ATOM 658 N N . HIS A 1 83 ? -12.152 6.692 20.260 1.00 91.56 83 HIS A N 1
ATOM 659 C CA . HIS A 1 83 ? -12.424 8.085 20.615 1.00 91.56 83 HIS A CA 1
ATOM 660 C C . HIS A 1 83 ? -13.909 8.441 20.482 1.00 91.56 83 HIS A C 1
ATOM 662 O O . HIS A 1 83 ? -14.457 9.081 21.372 1.00 91.56 83 HIS A O 1
ATOM 668 N N . TRP A 1 84 ? -14.555 8.029 19.389 1.00 90.12 84 TRP A N 1
ATOM 669 C CA . TRP A 1 84 ? -15.944 8.397 19.103 1.00 90.12 84 TRP A CA 1
ATOM 670 C C . TRP A 1 84 ? -16.979 7.498 19.787 1.00 90.12 84 TRP A C 1
ATOM 672 O O . TRP A 1 84 ? -18.104 7.937 19.991 1.00 90.12 84 TRP A O 1
ATOM 682 N N . GLN A 1 85 ? -16.612 6.285 20.213 1.00 88.75 85 GLN A N 1
ATOM 683 C CA . GLN A 1 85 ? -17.479 5.411 21.019 1.00 88.75 85 GLN A CA 1
ATOM 684 C C . GLN A 1 85 ? -17.866 6.019 22.373 1.00 88.75 85 GLN A C 1
ATOM 686 O O . GLN A 1 85 ? -18.894 5.647 22.931 1.00 88.75 85 GLN A O 1
ATOM 691 N N . THR A 1 86 ? -17.050 6.924 22.917 1.00 85.50 86 THR A N 1
ATOM 692 C CA . THR A 1 86 ? -17.310 7.569 24.211 1.00 85.50 86 THR A CA 1
ATOM 693 C C . THR A 1 86 ? -18.022 8.914 24.083 1.00 85.50 86 THR A C 1
ATOM 695 O O . THR A 1 86 ? -18.365 9.514 25.101 1.00 85.50 86 THR A O 1
ATOM 698 N N . GLN A 1 87 ? -18.246 9.399 22.858 1.00 85.25 87 GLN A N 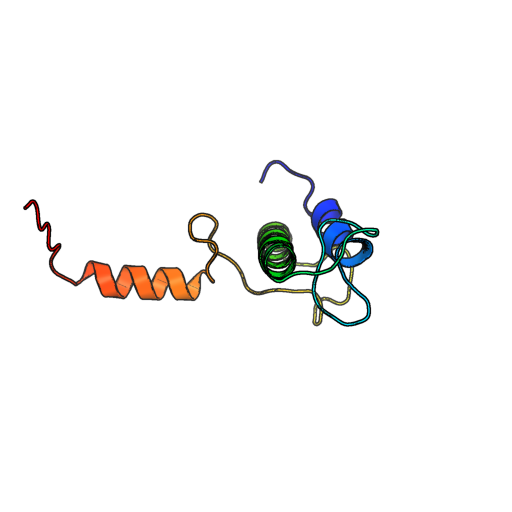1
ATOM 699 C CA . GLN A 1 87 ? -18.925 10.668 22.611 1.00 85.25 87 GLN A CA 1
ATOM 700 C C . GLN A 1 87 ? -20.442 10.458 22.506 1.00 85.25 87 GLN A C 1
ATOM 702 O O . GLN A 1 87 ? -20.887 9.425 21.997 1.00 85.25 87 GLN A O 1
ATOM 707 N N . PRO A 1 88 ? -21.261 11.427 22.950 1.00 84.69 88 PRO A N 1
ATOM 708 C CA . PRO A 1 88 ? -22.696 11.382 22.709 1.00 84.69 88 PRO A CA 1
ATOM 709 C C . PRO A 1 88 ? -22.972 11.410 21.201 1.00 84.69 88 PRO A C 1
ATOM 711 O O . PRO A 1 88 ? -22.387 12.208 20.467 1.00 84.69 88 PRO A O 1
ATOM 714 N N . ILE A 1 89 ? -23.878 10.547 20.733 1.00 81.88 89 ILE A N 1
ATOM 715 C CA . ILE A 1 89 ? -24.338 10.585 19.342 1.00 81.88 89 ILE A CA 1
ATOM 716 C C . ILE A 1 89 ? -25.175 11.853 19.175 1.00 81.88 89 ILE A C 1
ATOM 718 O O . ILE A 1 89 ? -26.291 11.939 19.686 1.00 81.88 89 ILE A O 1
ATOM 722 N N . ILE A 1 90 ? -24.638 12.835 18.455 1.00 77.00 90 ILE A N 1
ATOM 723 C CA . ILE A 1 90 ? -25.403 14.007 18.035 1.00 77.00 90 ILE A CA 1
ATOM 724 C C . ILE A 1 90 ? -26.157 13.607 16.767 1.00 77.00 90 ILE A C 1
ATOM 726 O O . ILE A 1 90 ? -25.631 13.695 15.660 1.00 77.00 90 ILE A O 1
ATOM 730 N N . LEU A 1 91 ? -27.380 13.103 16.936 1.00 67.19 91 LEU A N 1
A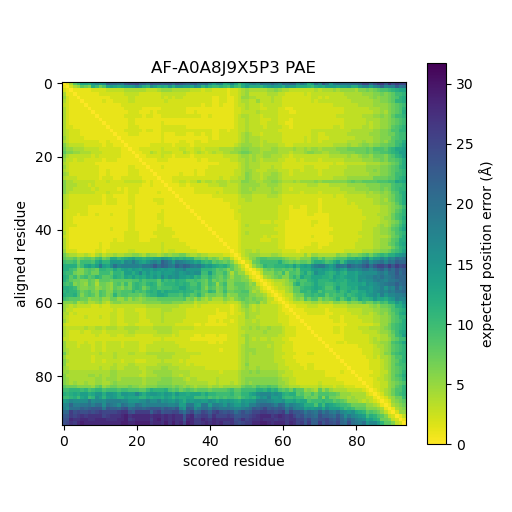TOM 731 C CA . LEU A 1 91 ? -28.341 13.015 15.840 1.00 67.19 91 LEU A CA 1
ATOM 732 C C . LEU A 1 91 ? -28.978 14.398 15.687 1.00 67.19 91 LEU A C 1
ATOM 734 O O . LEU A 1 91 ? -30.021 14.668 16.278 1.00 67.19 91 LEU A O 1
ATOM 738 N N . ASP A 1 92 ? -28.329 15.285 14.936 1.00 63.97 92 ASP A N 1
ATOM 739 C CA . ASP A 1 92 ? -29.008 16.479 14.434 1.00 63.97 92 ASP A CA 1
ATOM 740 C C . ASP A 1 92 ? -29.896 16.044 13.261 1.00 63.97 92 ASP A C 1
ATOM 742 O O . ASP A 1 92 ? -29.455 15.936 12.118 1.00 63.97 92 ASP A O 1
ATOM 746 N N . LEU A 1 93 ? -31.125 15.649 13.596 1.00 56.22 93 LEU A N 1
ATOM 747 C CA . LEU A 1 93 ? -32.212 15.438 12.647 1.00 56.22 93 LEU A CA 1
ATOM 748 C C . LEU A 1 93 ? -32.990 16.755 12.534 1.00 56.22 93 LEU A C 1
ATOM 750 O O . LEU A 1 93 ? -34.113 16.849 13.035 1.00 56.22 93 LEU A O 1
ATOM 754 N N . SER A 1 94 ? -32.371 17.773 11.936 1.00 54.62 94 SER A N 1
ATOM 755 C CA . SER A 1 94 ? -33.055 18.984 11.467 1.00 54.62 94 SER A CA 1
ATOM 756 C C . SER A 1 94 ? -33.078 19.066 9.946 1.00 54.62 94 SER A C 1
ATOM 758 O O . SER A 1 94 ? -32.127 18.579 9.291 1.00 54.62 94 SER A O 1
#

Organism: Phaeodactylum tricornutum (NCBI:txid2850)

Foldseek 3Di:
DPDDLQVLLCCLVPFQADPVGAGAPGNVGDGDPVRRLVSLLSNLVSCPVPVAHPDDDSVPSHDAHADPPPRHHPVVVVVVCVVCVPDDPPPPPD

Nearest PDB structures (foldseek):
  1ltx-assembly1_B  TM=7.592E-01  e=1.158E-01  Rattus norvegicus
  1c3v-assembly1_A  TM=2.530E-01  e=5.570E+00  Mycobacterium tuberculosis